Protein AF-A0A950PC75-F1 (afdb_monomer)

Secondary structure (DSSP, 8-state):
-PPPPPHHHHHHH--SSS--HHHHHTT-TTTTS-HHHHSPPPP-PPTT-S------SSPPPTT--GGGGTT-S-----SSHHHHHHHHHHHSTT--GGGSEEE-TTHHHHGGG--STT-GGG---GGGGGGSS-EEEP-

Sequence (139 aa):
MPEPIAIQDLVLNYDPELPQERFRSAGLAGALKSSSGRLPGSVPWPAGHGPVGAPLDREPAETDDLSRFEDYDAVLMTWTAAEAAALASLFTPGYLPSRWYDYRHNVEAYVPLVTGGLAPFNDKRADMARYYRSLGLYF

Solvent-accessible surface area (backbone atoms only — not comparable to full-atom values): 8729 Å² total; per-residue (Å²): 128,69,69,83,81,52,66,70,56,48,70,48,66,46,26,44,85,67,51,50,64,70,47,43,72,50,60,39,69,66,54,72,44,55,61,80,74,41,42,61,67,72,63,90,52,60,90,94,64,58,59,72,53,55,76,70,96,62,78,65,52,57,85,51,59,72,73,84,49,68,88,56,95,75,86,77,87,71,89,26,48,49,53,38,37,46,48,18,22,59,53,16,56,94,46,54,56,92,73,43,40,61,42,39,49,66,38,78,76,50,55,83,74,66,73,64,94,81,34,68,86,70,60,81,55,78,94,47,54,82,77,45,70,48,46,63,53,82,66

Radius of gyration: 16.74 Å; Cα contacts (8 Å, |Δi|>4): 150; chains: 1; bounding box: 48×34×41 Å

Structure (mmCIF, N/CA/C/O backbone):
data_AF-A0A950PC75-F1
#
_entry.id   AF-A0A950PC75-F1
#
loop_
_atom_site.group_PDB
_atom_site.id
_atom_site.type_symbol
_atom_site.label_atom_id
_atom_site.label_alt_id
_atom_site.label_comp_id
_atom_site.label_asym_id
_atom_site.label_entity_id
_atom_site.label_seq_id
_atom_site.pdbx_PDB_ins_code
_atom_site.Cartn_x
_atom_site.Cartn_y
_atom_site.Cartn_z
_atom_site.occupancy
_atom_site.B_iso_or_equiv
_atom_site.auth_seq_id
_atom_site.auth_comp_id
_atom_site.auth_asym_id
_atom_site.auth_atom_id
_atom_site.pdbx_PDB_model_num
ATOM 1 N N . MET A 1 1 ? -25.020 1.163 20.160 1.00 49.00 1 MET A N 1
ATOM 2 C CA . MET A 1 1 ? -23.719 0.658 20.645 1.00 49.00 1 MET A CA 1
ATOM 3 C C . MET A 1 1 ? -22.879 0.392 19.411 1.00 49.00 1 MET A C 1
ATOM 5 O O . MET A 1 1 ? -23.416 -0.267 18.528 1.00 49.00 1 MET A O 1
ATOM 9 N N . PRO A 1 2 ? -21.663 0.947 19.281 1.00 59.31 2 PRO A N 1
ATOM 10 C CA . PRO A 1 2 ? -20.779 0.570 18.182 1.00 59.31 2 PRO A CA 1
ATOM 11 C C . PRO A 1 2 ? -20.513 -0.938 18.251 1.00 59.31 2 PRO A C 1
ATOM 13 O O . PRO A 1 2 ? -20.353 -1.483 19.347 1.00 59.31 2 PRO A O 1
ATOM 16 N N . GLU A 1 3 ? -20.539 -1.615 17.103 1.00 66.81 3 GLU A N 1
ATOM 17 C CA . GLU A 1 3 ? -20.217 -3.040 17.059 1.00 66.81 3 GLU A CA 1
ATOM 18 C C . GLU A 1 3 ? -18.754 -3.263 17.477 1.00 66.81 3 GLU A C 1
ATOM 20 O O . GLU A 1 3 ? -17.888 -2.449 17.136 1.00 66.81 3 GLU A O 1
ATOM 25 N N . PRO A 1 4 ? -18.452 -4.337 18.228 1.00 76.38 4 PRO A N 1
ATOM 26 C CA . PRO A 1 4 ? -17.082 -4.639 18.608 1.00 76.38 4 PRO A CA 1
ATOM 27 C C . PRO A 1 4 ? -16.230 -4.916 17.366 1.00 76.38 4 PRO A C 1
ATOM 29 O O . PRO A 1 4 ? -16.590 -5.740 16.526 1.00 76.38 4 PRO A O 1
ATOM 32 N N . ILE A 1 5 ? -15.065 -4.274 17.276 1.00 83.75 5 ILE A N 1
ATOM 33 C CA . ILE A 1 5 ? -14.094 -4.556 16.216 1.00 83.75 5 ILE A CA 1
ATOM 34 C C . ILE A 1 5 ? -13.508 -5.953 16.442 1.00 83.75 5 ILE A C 1
ATOM 36 O O . ILE A 1 5 ? -12.895 -6.221 17.479 1.00 83.75 5 ILE A O 1
ATOM 40 N N . ALA A 1 6 ? -13.641 -6.834 15.452 1.00 87.19 6 ALA A N 1
ATOM 41 C CA . ALA A 1 6 ? -12.927 -8.103 15.448 1.00 87.19 6 ALA A CA 1
ATOM 42 C C . ALA A 1 6 ? -11.425 -7.850 15.240 1.00 87.19 6 ALA A C 1
ATOM 44 O O . ALA A 1 6 ? -11.020 -7.280 14.229 1.00 87.19 6 ALA A O 1
ATOM 45 N N . ILE A 1 7 ? -10.580 -8.303 16.172 1.00 87.44 7 ILE A N 1
ATOM 46 C CA . ILE A 1 7 ? -9.122 -8.081 16.107 1.00 87.44 7 ILE A CA 1
ATOM 47 C C . ILE A 1 7 ? -8.511 -8.650 14.819 1.00 87.44 7 ILE A C 1
ATOM 49 O O . ILE A 1 7 ? -7.609 -8.046 14.252 1.00 87.44 7 ILE A O 1
ATOM 53 N N . GLN A 1 8 ? -9.021 -9.779 14.326 1.00 83.50 8 GLN A N 1
ATOM 54 C CA . GLN A 1 8 ? -8.557 -10.376 13.070 1.00 83.50 8 GLN A CA 1
ATOM 55 C C . GLN A 1 8 ? -8.854 -9.470 11.863 1.00 83.50 8 GLN A C 1
ATOM 57 O O . GLN A 1 8 ? -7.980 -9.278 11.024 1.00 83.50 8 GLN A O 1
ATOM 62 N N . ASP A 1 9 ? -10.045 -8.858 11.808 1.00 82.88 9 ASP A N 1
ATOM 63 C CA . ASP A 1 9 ? -10.398 -7.879 10.767 1.00 82.88 9 ASP A CA 1
ATOM 64 C C . ASP A 1 9 ? -9.528 -6.625 10.883 1.00 82.88 9 ASP A C 1
ATOM 66 O O . ASP A 1 9 ? -9.054 -6.112 9.876 1.00 82.88 9 ASP A O 1
ATOM 70 N N . LEU A 1 10 ? -9.260 -6.164 12.109 1.00 88.25 10 LEU A N 1
ATOM 71 C CA . LEU A 1 10 ? -8.376 -5.025 12.345 1.00 88.25 10 LEU A CA 1
ATOM 72 C C . LEU A 1 10 ? -6.961 -5.283 11.814 1.00 88.25 10 LEU A C 1
ATOM 74 O O . LEU A 1 10 ? -6.423 -4.447 11.099 1.00 88.25 10 LEU A O 1
ATOM 78 N N . VAL A 1 11 ? -6.358 -6.422 12.163 1.00 84.38 11 VAL A N 1
ATOM 79 C CA . VAL A 1 11 ? -4.982 -6.757 11.761 1.00 84.38 11 VAL A CA 1
ATOM 80 C C . VAL A 1 11 ? -4.859 -6.873 10.246 1.00 84.38 11 VAL A C 1
ATOM 82 O O . VAL A 1 11 ? -3.890 -6.380 9.679 1.00 84.38 11 VAL A O 1
ATOM 85 N N . LEU A 1 12 ? -5.830 -7.511 9.593 1.00 81.56 12 LEU A N 1
ATOM 86 C CA . LEU A 1 12 ? -5.755 -7.776 8.159 1.00 81.56 12 LEU A CA 1
ATOM 87 C C . LEU A 1 12 ? -6.137 -6.560 7.316 1.00 81.56 12 LEU A C 1
ATOM 89 O O . LEU A 1 12 ? -5.493 -6.283 6.307 1.00 81.56 12 LEU A O 1
ATOM 93 N N . ASN A 1 13 ? -7.179 -5.837 7.725 1.00 82.31 13 ASN A N 1
ATOM 94 C CA . ASN A 1 13 ? -7.881 -4.930 6.826 1.00 82.31 13 ASN A CA 1
ATOM 95 C C . ASN A 1 13 ? -7.745 -3.457 7.205 1.00 82.31 13 ASN A C 1
ATOM 97 O O . ASN A 1 13 ? -8.205 -2.617 6.442 1.00 82.31 13 ASN A O 1
ATOM 101 N N . TYR A 1 14 ? -7.142 -3.101 8.340 1.00 89.12 14 TYR A N 1
ATOM 102 C CA . TYR A 1 14 ? -6.948 -1.692 8.680 1.00 89.12 14 TYR A CA 1
ATOM 103 C C . TYR A 1 14 ? -5.942 -1.011 7.751 1.00 89.12 14 TYR A C 1
ATOM 105 O O . TYR A 1 14 ? -4.761 -1.361 7.730 1.00 89.12 14 TYR A O 1
ATOM 113 N N . ASP A 1 15 ? -6.407 0.021 7.051 1.00 89.94 15 ASP A N 1
ATOM 114 C CA . ASP A 1 15 ? -5.573 0.891 6.229 1.00 89.94 15 ASP A CA 1
ATOM 115 C C . ASP A 1 15 ? -5.128 2.139 7.021 1.00 89.94 15 ASP A C 1
ATOM 117 O O . ASP A 1 15 ? -5.964 2.980 7.364 1.00 89.94 15 ASP A O 1
ATOM 121 N N . PRO A 1 16 ? -3.829 2.309 7.344 1.00 91.19 16 PRO A N 1
ATOM 122 C CA . PRO A 1 16 ? -3.355 3.502 8.048 1.00 91.19 16 PRO A CA 1
ATOM 123 C C . PRO A 1 16 ? -3.383 4.767 7.178 1.00 91.19 16 PRO A C 1
ATOM 125 O O . PRO A 1 16 ? -3.500 5.877 7.713 1.00 91.19 16 PRO A O 1
ATOM 128 N N . GLU A 1 17 ? -3.289 4.625 5.858 1.00 89.94 17 GLU A N 1
ATOM 129 C CA . GLU A 1 17 ? -3.340 5.727 4.904 1.00 89.94 17 GLU A CA 1
ATOM 130 C C . GLU A 1 17 ? -4.777 6.254 4.803 1.00 89.94 17 GLU A C 1
ATOM 132 O O . GLU A 1 17 ? -5.044 7.428 5.104 1.00 89.94 17 GLU A O 1
ATOM 137 N N . LEU A 1 18 ? -5.713 5.351 4.504 1.00 89.56 18 LEU A N 1
ATOM 138 C CA . LEU A 1 18 ? -7.140 5.615 4.307 1.00 89.56 18 LEU A CA 1
ATOM 139 C C . LEU A 1 18 ? -8.018 4.699 5.184 1.00 89.56 18 LEU A C 1
ATOM 141 O O . LEU A 1 18 ? -8.680 3.801 4.667 1.00 89.56 18 LEU A O 1
ATOM 145 N N . PRO A 1 19 ? -8.104 4.948 6.510 1.00 91.19 19 PRO A N 1
ATOM 146 C CA . PRO A 1 19 ? -8.899 4.104 7.397 1.00 91.19 19 PRO A CA 1
ATOM 147 C C . PRO A 1 19 ? -10.351 3.999 6.943 1.00 91.19 19 PRO A C 1
ATOM 149 O O . PRO A 1 19 ? -11.017 5.031 6.777 1.00 91.19 19 PRO A O 1
ATOM 152 N N . GLN A 1 20 ? -10.835 2.764 6.808 1.00 89.69 20 GLN A N 1
ATOM 153 C CA . GLN A 1 20 ? -12.207 2.465 6.415 1.00 89.69 20 GLN A CA 1
ATOM 154 C C . GLN A 1 20 ? -13.208 3.067 7.406 1.00 89.69 20 GLN A C 1
ATOM 156 O O . GLN A 1 20 ? -12.964 3.119 8.617 1.00 89.69 20 GLN A O 1
ATOM 161 N N . GLU A 1 21 ? -14.377 3.470 6.902 1.00 89.12 21 GLU A N 1
ATOM 162 C CA . GLU A 1 21 ? -15.399 4.148 7.709 1.00 89.12 21 GLU A CA 1
ATOM 163 C C . GLU A 1 21 ? -15.867 3.294 8.892 1.00 89.12 21 GLU A C 1
ATOM 165 O O . GLU A 1 21 ? -16.060 3.805 9.991 1.00 89.12 21 GLU A O 1
ATOM 170 N N . ARG A 1 22 ? -15.935 1.968 8.721 1.00 87.88 22 ARG A N 1
ATOM 171 C CA . ARG A 1 22 ? -16.292 1.043 9.806 1.00 87.88 22 ARG A CA 1
ATOM 172 C C . ARG A 1 22 ? -15.361 1.146 11.020 1.00 87.88 22 ARG A C 1
ATOM 174 O O . ARG A 1 22 ? -15.834 1.101 12.151 1.00 87.88 22 ARG A O 1
ATOM 181 N N . PHE A 1 23 ? -14.058 1.353 10.812 1.00 91.62 23 PHE A N 1
ATOM 182 C CA . PHE A 1 23 ? -13.104 1.520 11.913 1.00 91.62 23 PHE A CA 1
ATOM 183 C C . PHE A 1 23 ? -13.217 2.903 12.563 1.00 91.62 23 PHE A C 1
ATOM 185 O O . PHE A 1 23 ? -13.060 3.024 13.779 1.00 91.62 23 PHE A O 1
ATOM 192 N N . ARG A 1 24 ? -13.532 3.940 11.778 1.00 91.50 24 ARG A N 1
ATOM 193 C CA . ARG A 1 24 ? -13.777 5.303 12.282 1.00 91.50 24 ARG A CA 1
ATOM 194 C C . ARG A 1 24 ? -15.042 5.360 13.134 1.00 91.50 24 ARG A C 1
ATOM 196 O O . ARG A 1 24 ? -14.983 5.794 14.281 1.00 91.50 24 ARG A O 1
ATOM 203 N N . SER A 1 25 ? -16.150 4.860 12.595 1.00 90.94 25 SER A N 1
ATOM 204 C CA . SER A 1 25 ? -17.459 4.797 13.250 1.00 90.94 25 SER A CA 1
ATOM 205 C C . SER A 1 25 ? -17.446 3.938 14.521 1.00 90.94 25 SER A C 1
ATOM 207 O O . SER A 1 25 ? -18.138 4.253 15.487 1.00 90.94 25 SER A O 1
ATOM 209 N N . ALA A 1 26 ? -16.615 2.891 14.569 1.00 91.12 26 ALA A N 1
ATOM 210 C CA . ALA A 1 26 ? -16.397 2.090 15.776 1.00 91.12 26 ALA A CA 1
ATOM 211 C C . ALA A 1 26 ? -15.504 2.776 16.834 1.00 91.12 26 ALA A C 1
ATOM 213 O O . ALA A 1 26 ? -15.294 2.226 17.914 1.00 91.12 26 ALA A O 1
ATOM 214 N N . GLY A 1 27 ? -14.975 3.971 16.553 1.00 92.31 27 GLY A N 1
ATOM 215 C CA . GLY A 1 27 ? -14.157 4.736 17.492 1.00 92.31 27 GLY A CA 1
ATOM 216 C C . GLY A 1 27 ? -12.733 4.204 17.663 1.00 92.31 27 GLY A C 1
ATOM 217 O O . GLY A 1 27 ? -12.119 4.446 18.703 1.00 92.31 27 GLY A O 1
ATOM 218 N N . LEU A 1 28 ? -12.185 3.482 16.674 1.00 93.00 28 LEU A N 1
ATOM 219 C CA . LEU A 1 28 ? -10.805 3.000 16.733 1.00 93.00 28 LEU A CA 1
ATOM 220 C C . L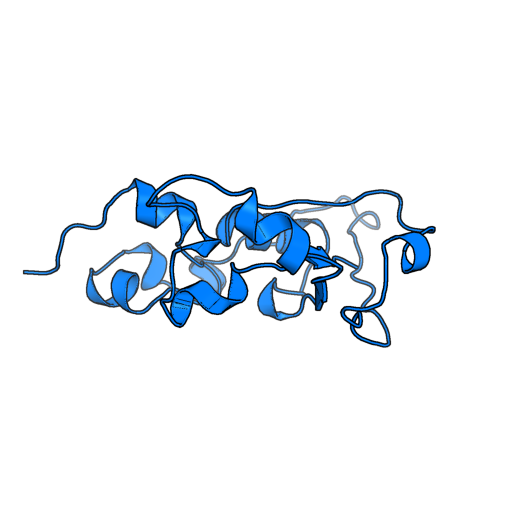EU A 1 28 ? -9.850 4.188 16.883 1.00 93.00 28 LEU A C 1
ATOM 222 O O . LEU A 1 28 ? -9.682 4.979 15.956 1.00 93.00 28 LEU A O 1
ATOM 226 N N . ALA A 1 29 ? -9.161 4.275 18.022 1.00 92.56 29 ALA A N 1
ATOM 227 C CA . ALA A 1 29 ? -8.278 5.400 18.332 1.00 92.56 29 ALA A CA 1
ATOM 228 C C . ALA A 1 29 ? -7.239 5.672 17.228 1.00 92.56 29 ALA A C 1
ATOM 230 O O . ALA A 1 29 ? -6.953 6.826 16.923 1.00 92.56 29 ALA A O 1
ATOM 231 N N . GLY A 1 30 ? -6.708 4.618 16.594 1.00 90.31 30 GLY A N 1
ATOM 232 C CA . GLY A 1 30 ? -5.801 4.732 15.449 1.00 90.31 30 GLY A CA 1
ATOM 233 C C . GLY A 1 30 ? -6.438 5.416 14.236 1.00 90.31 30 GLY A C 1
ATOM 234 O O . GLY A 1 30 ? -5.843 6.339 13.687 1.00 90.31 30 GLY A O 1
ATOM 235 N N . ALA A 1 31 ? -7.670 5.047 13.871 1.00 93.69 31 ALA A N 1
ATOM 236 C CA . ALA A 1 31 ? -8.377 5.609 12.717 1.00 93.69 31 ALA A CA 1
ATOM 237 C C . ALA A 1 31 ? -8.697 7.109 12.870 1.00 93.69 31 ALA A C 1
ATOM 239 O O . ALA A 1 31 ? -8.843 7.812 11.870 1.00 93.69 31 ALA A O 1
ATOM 240 N N . LEU A 1 32 ? -8.787 7.599 14.111 1.00 94.94 32 LEU A N 1
ATOM 241 C CA . LEU A 1 32 ? -9.130 8.988 14.437 1.00 94.94 32 LEU A CA 1
ATOM 242 C C . LEU A 1 32 ? -7.919 9.934 14.504 1.00 94.94 32 LEU A C 1
ATOM 244 O O . LEU A 1 32 ? -8.098 11.148 14.597 1.00 94.94 32 LEU A O 1
ATOM 248 N N . LYS A 1 33 ? -6.684 9.416 14.458 1.00 95.88 33 LYS A N 1
ATOM 249 C CA . LYS A 1 33 ? -5.467 10.249 14.426 1.00 95.88 33 LYS A CA 1
ATOM 250 C C . LYS A 1 33 ? -5.348 11.021 13.108 1.00 95.88 33 LYS A C 1
ATOM 252 O O . LYS A 1 33 ? -5.991 10.676 12.121 1.00 95.88 33 LYS A O 1
ATOM 257 N N . SER A 1 34 ? -4.475 12.031 13.057 1.00 94.50 34 SER A N 1
ATOM 258 C CA . SER A 1 34 ? -4.047 12.661 11.797 1.00 94.50 34 SER A CA 1
ATOM 259 C C . SER A 1 34 ? -3.341 11.654 10.879 1.00 94.50 34 SER A C 1
ATOM 261 O O . SER A 1 34 ? -2.851 10.631 11.349 1.00 94.50 34 SER A O 1
ATOM 263 N N . SER A 1 35 ? -3.222 11.960 9.581 1.00 90.81 35 SER A N 1
ATOM 264 C CA . SER A 1 35 ? -2.479 11.107 8.633 1.00 90.81 35 SER A CA 1
ATOM 265 C C . SER A 1 35 ? -1.050 10.807 9.117 1.00 90.81 35 SER A C 1
ATOM 267 O O . SER A 1 35 ? -0.661 9.649 9.233 1.00 90.81 35 SER A O 1
ATOM 269 N N . SER A 1 36 ? -0.320 11.840 9.554 1.00 89.75 36 SER A N 1
ATOM 270 C CA . SER A 1 36 ? 1.025 11.707 10.133 1.00 89.75 36 SER A CA 1
ATOM 271 C C . SER A 1 36 ? 1.083 10.892 11.429 1.00 89.75 36 SER A C 1
ATOM 273 O O . SER A 1 36 ? 2.125 10.339 11.751 1.00 89.75 36 SER A O 1
ATOM 275 N N . GLY A 1 37 ? -0.014 10.819 12.188 1.00 91.81 37 GLY A N 1
ATOM 276 C CA . GLY A 1 37 ? -0.099 10.017 13.409 1.00 91.81 37 GLY A CA 1
ATOM 277 C C . GLY A 1 37 ? -0.470 8.551 13.169 1.00 91.81 37 GLY A C 1
ATOM 278 O O . GLY A 1 37 ? -0.420 7.760 14.116 1.00 91.81 37 GLY A O 1
ATOM 279 N N . ARG A 1 38 ? -0.883 8.198 11.944 1.00 94.12 38 ARG A N 1
ATOM 280 C CA . ARG A 1 38 ? -1.230 6.829 11.525 1.00 94.12 38 ARG A CA 1
ATOM 281 C C . ARG A 1 38 ? -0.142 6.192 10.674 1.00 94.12 38 ARG A C 1
ATOM 283 O O . ARG A 1 38 ? 0.099 4.998 10.813 1.00 94.12 38 ARG A O 1
ATOM 290 N N . LEU A 1 39 ? 0.461 6.976 9.785 1.00 92.00 39 LEU A N 1
ATOM 291 C CA . LEU A 1 39 ? 1.474 6.499 8.859 1.00 92.00 39 LEU A CA 1
ATOM 292 C C . LEU A 1 39 ? 2.827 6.317 9.557 1.00 92.00 39 LEU A C 1
ATOM 294 O O . LEU A 1 39 ? 3.186 7.125 10.419 1.00 92.00 39 LEU A O 1
ATOM 298 N N . PRO A 1 40 ? 3.599 5.288 9.175 1.00 88.69 40 PRO A N 1
ATOM 299 C CA . PRO A 1 40 ? 4.977 5.141 9.619 1.00 88.69 40 PRO A CA 1
ATOM 300 C C . PRO A 1 40 ? 5.823 6.361 9.238 1.00 88.69 40 PRO A C 1
ATOM 302 O O . PRO A 1 40 ? 5.692 6.919 8.148 1.00 88.69 40 PRO A O 1
ATOM 305 N N . GLY A 1 41 ? 6.711 6.770 10.144 1.00 84.00 41 GLY A N 1
ATOM 306 C CA . GLY A 1 41 ? 7.726 7.777 9.841 1.00 84.00 41 GLY A CA 1
ATOM 307 C C . GLY A 1 41 ? 8.797 7.235 8.891 1.00 84.00 41 GLY A C 1
ATOM 308 O O . GLY A 1 41 ? 8.942 6.023 8.716 1.00 84.00 41 GLY A O 1
ATOM 309 N N . SER A 1 42 ? 9.576 8.142 8.300 1.00 77.50 42 SER A N 1
ATOM 310 C CA . SER A 1 42 ? 10.762 7.773 7.525 1.00 77.50 42 SER A CA 1
ATOM 311 C C . SER A 1 42 ? 11.799 7.098 8.420 1.00 77.50 42 SER A C 1
ATOM 313 O O . SER A 1 42 ? 12.106 7.600 9.506 1.00 77.50 42 SER A O 1
ATOM 315 N N . VAL A 1 43 ? 12.380 6.003 7.942 1.00 83.12 43 VAL A N 1
ATOM 316 C CA . VAL A 1 43 ? 13.490 5.338 8.631 1.00 83.12 43 VAL A CA 1
ATOM 317 C C . VAL A 1 43 ? 14.754 6.205 8.516 1.00 83.12 43 VAL A C 1
ATOM 319 O O . VAL A 1 43 ? 15.045 6.707 7.428 1.00 83.12 43 VAL A O 1
ATOM 322 N N . PRO A 1 44 ? 15.507 6.427 9.611 1.00 87.19 44 PRO A N 1
ATOM 323 C CA . PRO A 1 44 ? 16.731 7.218 9.568 1.00 87.19 44 PRO A CA 1
ATOM 324 C C 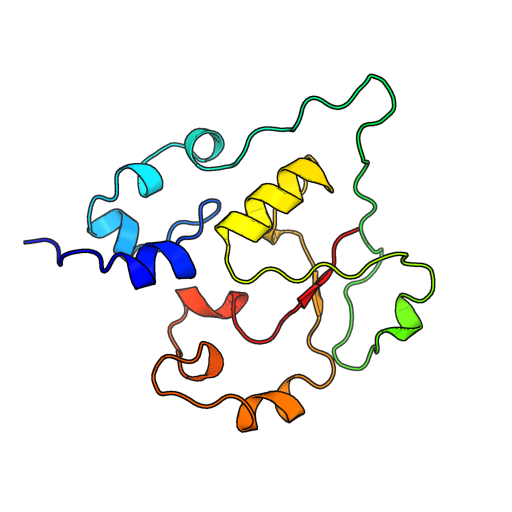. PRO A 1 44 ? 17.859 6.409 8.920 1.00 87.19 44 PRO A C 1
ATOM 326 O O . PRO A 1 44 ? 18.601 5.690 9.589 1.00 87.19 44 PRO A O 1
ATOM 329 N N . TRP A 1 45 ? 17.982 6.520 7.602 1.00 87.12 45 TRP A N 1
ATOM 330 C CA . TRP A 1 45 ? 19.080 5.918 6.854 1.00 87.12 45 TRP A CA 1
ATOM 331 C C . TRP A 1 45 ? 20.406 6.647 7.118 1.00 87.12 45 TRP A C 1
ATOM 333 O O . TRP A 1 45 ? 20.405 7.865 7.335 1.00 87.12 45 TRP A O 1
ATOM 343 N N . PRO A 1 46 ? 21.555 5.945 7.063 1.00 91.81 46 PRO A N 1
ATOM 344 C CA . PRO A 1 46 ? 22.855 6.601 7.031 1.00 91.81 46 PRO A CA 1
ATOM 345 C C . PRO A 1 46 ? 22.913 7.647 5.913 1.00 91.81 46 PRO A C 1
ATOM 347 O O . PRO A 1 46 ? 22.310 7.476 4.850 1.00 91.81 46 PRO A O 1
ATOM 350 N N . ALA A 1 47 ? 23.651 8.736 6.139 1.00 91.25 47 ALA A N 1
ATOM 351 C CA . ALA A 1 47 ? 23.765 9.817 5.164 1.00 91.25 47 ALA A CA 1
ATOM 352 C C . ALA A 1 47 ? 24.190 9.273 3.786 1.00 91.25 47 ALA A C 1
ATOM 354 O O . ALA A 1 47 ? 25.151 8.510 3.688 1.00 91.25 47 ALA A O 1
ATOM 355 N N . GLY A 1 48 ? 23.449 9.638 2.737 1.00 89.50 48 GLY A N 1
ATOM 356 C CA . GLY A 1 48 ? 23.694 9.181 1.363 1.00 89.50 48 GLY A CA 1
ATOM 357 C C . GLY A 1 48 ? 23.264 7.742 1.045 1.00 89.50 48 GLY A C 1
ATOM 358 O 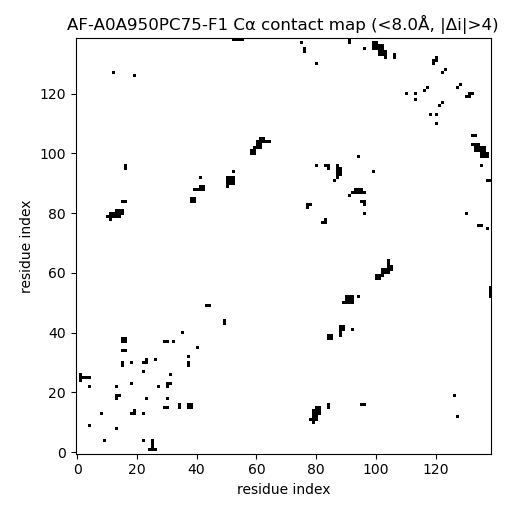O . GLY A 1 48 ? 23.479 7.308 -0.078 1.00 89.50 48 GLY A O 1
ATOM 359 N N . HIS A 1 49 ? 22.658 7.017 1.991 1.00 89.12 49 HIS A N 1
ATOM 360 C CA . HIS A 1 49 ? 22.228 5.618 1.818 1.00 89.12 49 HIS A CA 1
ATOM 361 C C . HIS A 1 49 ? 20.707 5.441 1.912 1.00 89.12 49 HIS A C 1
ATOM 363 O O . HIS A 1 49 ? 20.217 4.318 1.987 1.00 89.12 49 HIS A O 1
ATOM 369 N N . GLY A 1 50 ? 19.954 6.543 1.958 1.00 88.44 50 GLY A N 1
ATOM 370 C CA . GLY A 1 50 ? 18.500 6.487 1.874 1.00 88.44 50 GLY A CA 1
ATOM 371 C C . GLY A 1 50 ? 18.064 6.092 0.463 1.00 88.44 50 GLY A C 1
ATOM 372 O O . GLY A 1 50 ? 18.659 6.583 -0.499 1.00 88.44 50 GLY A O 1
ATOM 373 N N . PRO A 1 51 ? 17.043 5.237 0.318 1.00 87.81 51 PRO A N 1
ATOM 374 C CA . PRO A 1 51 ? 16.523 4.900 -0.990 1.00 87.81 51 PRO A CA 1
ATOM 375 C C . PRO A 1 51 ? 15.786 6.094 -1.595 1.00 87.81 51 PRO A C 1
ATOM 377 O O . PRO A 1 51 ? 15.280 6.977 -0.893 1.00 87.81 51 PRO A O 1
ATOM 380 N N . VAL A 1 52 ? 15.736 6.109 -2.921 1.00 82.38 52 VAL A N 1
ATOM 381 C CA . VAL A 1 52 ? 15.075 7.136 -3.721 1.00 82.38 52 VAL A CA 1
ATOM 382 C C . VAL A 1 52 ? 14.068 6.420 -4.602 1.00 82.38 52 VAL A C 1
ATOM 384 O O . VAL A 1 52 ? 14.465 5.558 -5.375 1.00 82.38 52 VAL A O 1
ATOM 387 N N . GLY A 1 53 ? 12.787 6.769 -4.479 1.00 77.12 53 GLY A N 1
ATOM 388 C CA . GLY A 1 53 ? 11.761 6.166 -5.327 1.00 77.12 53 GLY A CA 1
ATOM 389 C C . GLY A 1 53 ? 11.924 6.585 -6.789 1.00 77.12 53 GLY A C 1
ATOM 390 O O . GLY A 1 53 ? 12.121 7.775 -7.066 1.00 77.12 53 GLY A O 1
ATOM 391 N N . ALA A 1 54 ? 11.812 5.630 -7.707 1.00 80.88 54 ALA A N 1
ATOM 392 C CA . ALA A 1 54 ? 12.011 5.795 -9.146 1.00 80.88 54 ALA A CA 1
ATOM 393 C C . ALA A 1 54 ? 10.761 5.398 -9.972 1.00 80.88 54 ALA A C 1
ATOM 395 O O . ALA A 1 54 ? 10.795 4.392 -10.674 1.00 80.88 54 ALA A O 1
ATOM 396 N N . PRO A 1 55 ? 9.651 6.171 -9.923 1.00 81.19 55 PRO A N 1
ATOM 397 C CA . PRO A 1 55 ? 8.380 5.839 -10.590 1.00 81.19 55 PRO A CA 1
ATOM 398 C C . PRO A 1 55 ? 8.522 5.409 -12.038 1.00 81.19 55 PRO A C 1
ATOM 400 O O . PRO A 1 55 ? 9.244 6.031 -12.812 1.00 81.19 55 PRO A O 1
ATOM 403 N N . LEU A 1 56 ? 7.768 4.369 -12.403 1.00 83.31 56 LEU A N 1
ATOM 404 C CA . LEU A 1 56 ? 7.648 3.930 -13.785 1.00 83.31 56 LEU A CA 1
ATOM 405 C C . LEU A 1 56 ? 7.035 5.050 -14.630 1.00 83.31 56 LEU A C 1
ATOM 407 O O . LEU A 1 56 ? 5.993 5.610 -14.287 1.00 83.31 56 LEU A O 1
ATOM 411 N N . ASP A 1 57 ? 7.603 5.287 -15.809 1.00 86.12 57 ASP A N 1
ATOM 412 C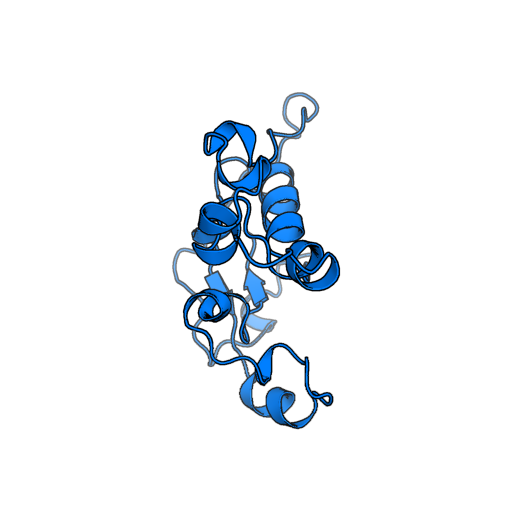 CA . ASP A 1 57 ? 7.039 6.243 -16.770 1.00 86.12 57 ASP A CA 1
ATOM 413 C C . ASP A 1 57 ? 5.617 5.859 -17.213 1.00 86.12 57 ASP A C 1
ATOM 415 O O . ASP A 1 57 ? 4.806 6.711 -17.583 1.00 86.12 57 ASP A O 1
ATOM 419 N N . ARG A 1 58 ? 5.303 4.557 -17.181 1.00 86.62 58 ARG A N 1
ATOM 420 C CA . ARG A 1 58 ? 3.994 4.007 -17.536 1.00 86.62 58 ARG A CA 1
ATOM 421 C C . ARG A 1 58 ? 3.602 2.871 -16.601 1.00 86.62 58 ARG A C 1
ATOM 423 O O . ARG A 1 58 ? 4.373 1.930 -16.404 1.00 86.62 58 ARG A O 1
ATOM 430 N N . GLU A 1 59 ? 2.357 2.909 -16.144 1.00 86.94 59 GLU A N 1
ATOM 431 C CA . GLU A 1 59 ? 1.724 1.832 -15.382 1.00 86.94 59 GLU A CA 1
ATOM 432 C C . GLU A 1 59 ? 1.799 0.467 -16.121 1.00 86.94 59 GLU A C 1
ATOM 434 O O . GLU A 1 59 ? 1.767 0.419 -17.363 1.00 86.94 59 GLU A O 1
ATOM 439 N N . PRO A 1 60 ? 1.943 -0.659 -15.398 1.00 87.44 60 PRO A N 1
ATOM 440 C CA . PRO A 1 60 ? 1.826 -2.004 -15.956 1.00 87.44 60 PRO A CA 1
ATOM 441 C C . PRO A 1 60 ? 0.455 -2.252 -16.580 1.00 87.44 60 PRO A C 1
ATOM 443 O O . PRO A 1 60 ? -0.577 -1.990 -15.971 1.00 87.44 60 PRO A O 1
ATOM 446 N N . ALA A 1 61 ? 0.437 -2.787 -17.798 1.00 88.94 61 ALA A N 1
ATOM 447 C CA . ALA A 1 61 ? -0.770 -3.373 -18.362 1.00 88.94 61 ALA A CA 1
ATOM 448 C C . ALA A 1 61 ? -0.984 -4.779 -17.784 1.00 88.94 61 ALA A C 1
ATOM 450 O O . ALA A 1 61 ? -0.032 -5.463 -17.422 1.00 88.94 61 ALA A O 1
ATOM 451 N N . GLU A 1 62 ? -2.225 -5.267 -17.778 1.00 88.06 62 GLU A N 1
ATOM 452 C CA . GLU A 1 62 ? -2.525 -6.636 -17.320 1.00 88.06 62 GLU A CA 1
ATOM 453 C C . GLU A 1 62 ? -1.865 -7.720 -18.193 1.00 88.06 62 GLU A C 1
ATOM 455 O O . GLU A 1 62 ? -1.685 -8.857 -17.763 1.00 88.06 62 GLU A O 1
ATOM 460 N N . THR A 1 63 ? -1.472 -7.375 -19.421 1.00 89.94 63 THR A N 1
ATOM 461 C CA . THR A 1 63 ? -0.735 -8.257 -20.334 1.00 89.94 63 THR A CA 1
ATOM 462 C C . THR A 1 63 ? 0.768 -8.289 -20.076 1.00 89.94 63 THR A C 1
ATOM 464 O O . THR A 1 63 ? 1.431 -9.161 -20.628 1.00 89.94 63 THR A O 1
ATOM 467 N N . ASP A 1 64 ? 1.308 -7.357 -19.288 1.00 89.69 64 ASP A N 1
ATOM 468 C CA . ASP A 1 64 ? 2.740 -7.315 -18.994 1.00 89.69 64 ASP A CA 1
ATOM 469 C C . ASP A 1 64 ? 3.071 -8.411 -17.982 1.00 89.69 64 ASP A C 1
ATOM 471 O O . ASP A 1 64 ? 2.487 -8.435 -16.903 1.00 89.69 64 ASP A O 1
ATOM 475 N N . ASP A 1 65 ? 3.991 -9.312 -18.323 1.00 89.62 65 ASP A N 1
ATOM 476 C CA . ASP A 1 65 ? 4.513 -10.297 -17.378 1.00 89.62 65 ASP A CA 1
ATOM 477 C C . ASP A 1 65 ? 5.755 -9.763 -16.633 1.00 89.62 65 ASP A C 1
ATOM 479 O O . ASP A 1 65 ? 6.216 -8.639 -16.861 1.00 89.62 65 ASP A O 1
ATOM 483 N N . LEU A 1 66 ? 6.315 -10.572 -15.727 1.00 85.06 66 LEU A N 1
ATOM 484 C CA . LEU A 1 66 ? 7.456 -10.158 -14.906 1.00 85.06 66 LEU A CA 1
ATOM 485 C C . LEU A 1 66 ? 8.752 -9.938 -15.705 1.00 85.06 66 LEU A C 1
ATOM 487 O O . LEU A 1 66 ? 9.650 -9.286 -15.182 1.00 85.06 66 LEU A O 1
ATOM 491 N N . SER A 1 67 ? 8.862 -10.407 -16.955 1.00 88.56 67 SER A N 1
ATOM 492 C CA . SER A 1 67 ? 10.038 -10.136 -17.801 1.00 88.56 67 SER A CA 1
ATOM 493 C C . SER A 1 67 ? 10.190 -8.652 -18.134 1.00 88.56 67 SER A C 1
ATOM 495 O O . SER A 1 67 ? 11.305 -8.182 -18.329 1.00 88.56 67 SER A O 1
ATOM 497 N N . ARG A 1 68 ? 9.099 -7.869 -18.090 1.00 88.06 68 ARG A N 1
ATOM 498 C CA . ARG A 1 68 ? 9.158 -6.398 -18.180 1.00 88.06 68 ARG A CA 1
ATOM 499 C C . ARG A 1 68 ? 10.014 -5.773 -17.064 1.00 88.06 68 ARG A C 1
ATOM 501 O O . ARG A 1 68 ? 10.485 -4.648 -17.219 1.00 88.06 68 ARG A O 1
ATOM 508 N N . PHE A 1 69 ? 10.190 -6.481 -15.951 1.00 85.12 69 PHE A N 1
ATOM 509 C CA . PHE A 1 69 ? 10.926 -6.041 -14.767 1.00 85.12 69 PHE A CA 1
ATOM 510 C C . PHE A 1 69 ? 12.195 -6.878 -14.549 1.00 85.12 69 PHE A C 1
ATOM 512 O O . PHE A 1 69 ? 12.607 -7.074 -13.411 1.00 85.12 69 PHE A O 1
ATOM 519 N N . GLU A 1 70 ? 12.813 -7.390 -15.618 1.00 87.19 70 GLU A N 1
ATOM 520 C CA . GLU A 1 70 ? 13.986 -8.276 -15.525 1.00 87.19 70 GLU A CA 1
ATOM 521 C C . GLU A 1 70 ? 15.199 -7.655 -14.812 1.00 87.19 70 GLU A C 1
ATOM 523 O O . GLU A 1 70 ? 15.973 -8.381 -14.193 1.00 87.19 70 GLU A O 1
ATOM 528 N N . ASP A 1 71 ? 15.324 -6.325 -14.831 1.00 85.88 71 ASP A N 1
ATOM 529 C CA . ASP A 1 71 ? 16.393 -5.586 -14.145 1.00 85.88 71 ASP A CA 1
ATOM 530 C C . ASP A 1 71 ? 16.132 -5.369 -12.639 1.00 85.88 71 ASP A C 1
ATOM 532 O O . ASP A 1 71 ? 16.937 -4.742 -11.952 1.00 85.88 71 ASP A O 1
ATOM 536 N N . TYR A 1 72 ? 15.001 -5.842 -12.105 1.00 84.81 72 TYR A N 1
ATOM 537 C CA . TYR A 1 72 ? 14.661 -5.691 -10.690 1.00 84.81 72 TYR A CA 1
ATOM 538 C C . TYR A 1 72 ? 15.259 -6.842 -9.874 1.00 84.81 72 TYR A C 1
ATOM 540 O O . TYR A 1 72 ? 15.022 -8.015 -10.156 1.00 84.81 72 TYR A O 1
ATOM 548 N N . ASP A 1 73 ? 15.966 -6.514 -8.791 1.00 84.56 73 ASP A N 1
ATOM 549 C CA . ASP A 1 73 ? 16.644 -7.513 -7.950 1.00 84.56 73 ASP A CA 1
ATOM 550 C C . ASP A 1 73 ? 15.695 -8.324 -7.051 1.00 84.56 73 ASP A C 1
ATOM 552 O O . ASP A 1 73 ? 16.039 -9.412 -6.580 1.00 84.56 73 ASP A O 1
ATOM 556 N N . ALA A 1 74 ? 14.514 -7.782 -6.742 1.00 80.81 74 ALA A N 1
ATOM 557 C CA . ALA A 1 74 ? 13.601 -8.373 -5.773 1.00 80.81 74 ALA A CA 1
ATOM 558 C C . ALA A 1 74 ? 12.133 -8.033 -6.049 1.00 80.81 74 ALA A C 1
ATOM 560 O O . ALA A 1 74 ? 11.791 -6.940 -6.495 1.00 80.81 74 ALA A O 1
ATOM 561 N N . VAL A 1 75 ? 11.255 -8.966 -5.673 1.00 76.38 75 VAL A N 1
ATOM 562 C CA . VAL A 1 75 ? 9.803 -8.765 -5.601 1.00 76.38 75 VAL A CA 1
ATOM 563 C C . VAL A 1 75 ? 9.391 -8.763 -4.136 1.00 76.38 75 VAL A C 1
ATOM 565 O O . VAL A 1 75 ? 9.717 -9.688 -3.390 1.00 76.38 75 VAL A O 1
ATOM 568 N N . LEU A 1 76 ? 8.648 -7.738 -3.724 1.00 73.44 76 LEU A N 1
ATOM 569 C CA . LEU A 1 76 ? 8.103 -7.638 -2.376 1.00 73.44 76 LEU A CA 1
ATOM 570 C C . LEU A 1 76 ? 6.608 -7.938 -2.393 1.00 73.44 76 LEU A C 1
ATOM 572 O O . LEU A 1 76 ? 5.840 -7.334 -3.137 1.00 73.44 76 LEU A O 1
ATOM 576 N N . MET A 1 77 ? 6.195 -8.867 -1.535 1.00 73.31 77 MET A N 1
ATOM 577 C CA . MET A 1 77 ? 4.801 -9.261 -1.363 1.00 73.31 77 MET A CA 1
ATOM 578 C C . MET A 1 77 ? 4.350 -8.898 0.052 1.00 73.31 77 MET A C 1
ATOM 580 O O . MET A 1 77 ? 4.941 -9.351 1.031 1.00 73.31 77 MET A O 1
ATOM 584 N N . THR A 1 78 ? 3.299 -8.087 0.151 1.00 77.06 78 THR A N 1
ATOM 585 C CA . THR A 1 78 ? 2.684 -7.664 1.418 1.00 77.06 78 THR A CA 1
ATOM 586 C C . THR A 1 78 ? 1.265 -8.191 1.519 1.00 77.06 78 THR A C 1
ATOM 588 O O . THR A 1 78 ? 0.567 -8.261 0.508 1.00 77.06 78 THR A O 1
ATOM 591 N N . TRP A 1 79 ? 0.818 -8.501 2.732 1.00 73.94 79 TRP A N 1
ATOM 592 C CA . TRP A 1 79 ? -0.514 -9.054 2.979 1.00 73.94 79 TRP A CA 1
ATOM 593 C C . TRP A 1 79 ? -1.481 -8.028 3.564 1.00 73.94 79 TRP A C 1
ATOM 595 O O . TRP A 1 79 ? -2.690 -8.183 3.416 1.00 73.94 79 TRP A O 1
ATOM 605 N N . THR A 1 80 ? -0.966 -6.976 4.206 1.00 81.19 80 THR A N 1
ATOM 606 C CA . THR A 1 80 ? -1.784 -5.932 4.837 1.00 81.19 80 THR A CA 1
ATOM 607 C C . THR A 1 80 ? -1.424 -4.532 4.348 1.00 81.19 80 THR A C 1
ATOM 609 O O . THR A 1 80 ? -0.291 -4.238 3.960 1.00 81.19 80 THR A O 1
ATOM 612 N N . ALA A 1 81 ? -2.391 -3.621 4.437 1.00 84.38 81 ALA A N 1
ATOM 613 C CA . ALA A 1 81 ? -2.187 -2.199 4.170 1.00 84.38 81 ALA A CA 1
ATOM 614 C C . ALA A 1 81 ? -1.130 -1.566 5.089 1.00 84.38 81 ALA A C 1
ATOM 616 O O . ALA A 1 81 ? -0.375 -0.685 4.680 1.00 84.38 81 ALA A O 1
ATOM 617 N N . ALA A 1 82 ? -1.078 -2.018 6.346 1.00 87.25 82 ALA A N 1
ATOM 618 C CA . ALA A 1 82 ? -0.115 -1.546 7.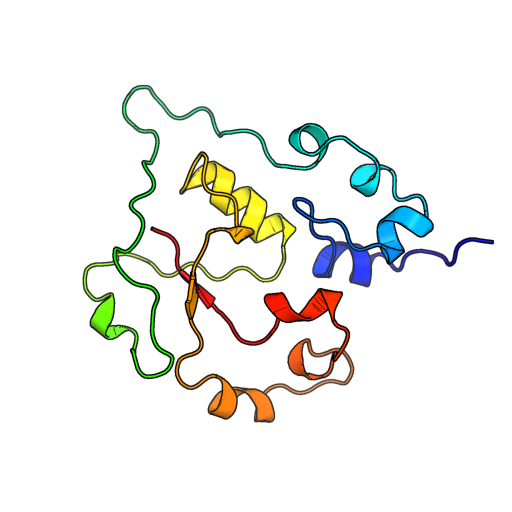327 1.00 87.25 82 ALA A CA 1
ATOM 619 C C . ALA A 1 82 ? 1.318 -1.981 6.985 1.00 87.25 82 ALA A C 1
ATOM 621 O O . ALA A 1 82 ? 2.235 -1.166 7.086 1.00 87.25 82 ALA A O 1
ATOM 622 N N . GLU A 1 83 ? 1.507 -3.223 6.527 1.00 86.31 83 GLU A N 1
ATOM 623 C CA . GLU A 1 83 ? 2.793 -3.692 5.994 1.00 86.31 83 GLU A CA 1
ATOM 624 C C . GLU A 1 83 ? 3.205 -2.879 4.769 1.00 86.31 83 GLU A C 1
ATOM 626 O O . GLU A 1 83 ? 4.325 -2.375 4.731 1.00 86.31 83 GLU A O 1
ATOM 631 N N . ALA A 1 84 ? 2.294 -2.673 3.812 1.00 86.25 84 ALA A N 1
ATOM 632 C CA . ALA A 1 84 ? 2.551 -1.838 2.642 1.00 86.25 84 ALA A CA 1
ATOM 633 C C . ALA A 1 84 ? 2.995 -0.421 3.050 1.00 86.25 84 ALA A C 1
ATOM 635 O O . ALA A 1 84 ? 4.022 0.067 2.589 1.00 86.25 84 ALA A O 1
ATOM 636 N N . ALA A 1 85 ? 2.291 0.228 3.980 1.00 88.31 85 ALA A N 1
ATOM 637 C CA . ALA A 1 85 ? 2.665 1.555 4.473 1.00 88.31 85 ALA A CA 1
ATOM 638 C C . ALA A 1 85 ? 4.038 1.583 5.171 1.00 88.31 85 ALA A C 1
ATOM 640 O O . ALA A 1 85 ? 4.769 2.565 5.038 1.00 88.31 85 ALA A O 1
ATOM 641 N N . ALA A 1 86 ? 4.405 0.525 5.898 1.00 89.19 86 ALA A N 1
ATOM 642 C CA . ALA A 1 86 ? 5.719 0.412 6.531 1.00 89.19 86 ALA A CA 1
ATOM 643 C C . ALA A 1 86 ? 6.838 0.211 5.503 1.00 89.19 86 ALA A C 1
ATOM 645 O O . ALA A 1 86 ? 7.879 0.859 5.589 1.00 89.19 86 ALA A O 1
ATOM 646 N N . LEU A 1 87 ? 6.619 -0.636 4.497 1.00 87.94 87 LEU A N 1
ATOM 647 C CA . LEU A 1 87 ? 7.587 -0.828 3.420 1.00 87.94 87 LEU A CA 1
ATOM 648 C C . LEU A 1 87 ? 7.722 0.423 2.547 1.00 87.94 87 LEU A C 1
ATOM 650 O O . LEU A 1 87 ? 8.835 0.768 2.164 1.00 87.94 87 LEU A O 1
ATOM 654 N N . ALA A 1 88 ? 6.630 1.152 2.308 1.00 86.00 88 ALA A N 1
ATOM 655 C CA . ALA A 1 88 ? 6.651 2.441 1.622 1.00 86.00 88 ALA A CA 1
ATOM 656 C C . ALA A 1 88 ? 7.558 3.455 2.329 1.00 86.00 88 ALA A C 1
ATOM 658 O O . ALA A 1 88 ? 8.351 4.139 1.685 1.00 86.00 88 ALA A O 1
ATOM 659 N N . SER A 1 89 ? 7.480 3.542 3.663 1.00 88.25 89 SER A N 1
ATOM 660 C CA . SER A 1 89 ? 8.315 4.478 4.425 1.00 88.25 89 SER A CA 1
ATOM 661 C C . SER A 1 89 ? 9.791 4.074 4.468 1.00 88.25 89 SER A C 1
ATOM 663 O O . SER A 1 89 ? 10.648 4.930 4.714 1.00 88.25 89 SER A O 1
ATOM 665 N N . LEU A 1 90 ? 10.083 2.792 4.225 1.00 87.88 90 LEU A N 1
ATOM 666 C CA . LEU A 1 90 ? 11.432 2.248 4.172 1.00 87.88 90 LEU A CA 1
ATOM 667 C C . LEU A 1 90 ? 12.056 2.392 2.781 1.00 87.88 90 LEU A C 1
ATOM 669 O O . LEU A 1 90 ? 13.143 2.953 2.698 1.00 87.88 90 LEU A O 1
ATOM 673 N N . PHE A 1 91 ? 11.393 1.889 1.734 1.00 85.25 91 PHE A N 1
ATOM 674 C CA . PHE A 1 91 ? 11.943 1.728 0.381 1.00 85.25 91 PHE A CA 1
ATOM 675 C C . PHE A 1 91 ? 11.624 2.879 -0.564 1.00 85.25 91 PHE A C 1
ATOM 677 O O . PHE A 1 91 ? 12.438 3.200 -1.419 1.00 85.25 91 PHE A O 1
ATOM 684 N N . THR A 1 92 ? 10.476 3.536 -0.399 1.00 82.75 92 THR A N 1
ATOM 685 C CA . THR A 1 92 ? 10.048 4.621 -1.291 1.00 82.75 92 THR A CA 1
ATOM 686 C C . THR A 1 92 ? 9.622 5.860 -0.493 1.00 82.75 92 THR A C 1
ATOM 688 O O . THR A 1 92 ? 8.458 6.273 -0.571 1.00 82.75 92 THR A O 1
ATOM 691 N N . PRO A 1 93 ? 10.515 6.478 0.313 1.00 84.06 93 PRO A N 1
ATOM 692 C CA . PRO A 1 93 ? 10.137 7.597 1.171 1.00 84.06 93 PRO A CA 1
ATOM 693 C C . PRO A 1 93 ? 9.450 8.722 0.381 1.00 84.06 93 PRO A C 1
ATOM 695 O O . PRO A 1 93 ? 9.967 9.203 -0.624 1.00 84.06 93 PRO A O 1
ATOM 698 N N . GLY A 1 94 ? 8.268 9.145 0.837 1.00 82.75 94 GLY A N 1
ATOM 699 C CA . GLY A 1 94 ? 7.446 10.161 0.161 1.00 82.75 94 GLY A CA 1
ATOM 700 C C . GLY A 1 94 ? 6.441 9.615 -0.865 1.00 82.75 94 GLY A C 1
ATOM 701 O O . GLY A 1 94 ? 5.548 10.355 -1.286 1.00 82.75 94 GLY A O 1
ATOM 702 N N . TYR A 1 95 ? 6.515 8.327 -1.206 1.00 85.31 95 TYR A N 1
ATOM 703 C CA . TYR A 1 95 ? 5.536 7.627 -2.037 1.00 85.31 95 TYR A CA 1
ATOM 704 C C . TYR A 1 95 ? 4.716 6.682 -1.168 1.00 85.31 95 TYR A C 1
ATOM 706 O O . TYR A 1 95 ? 5.178 5.617 -0.775 1.00 85.31 95 TYR A O 1
ATOM 714 N N . LEU A 1 96 ? 3.494 7.101 -0.837 1.00 85.94 96 LEU A N 1
ATOM 715 C CA . LEU A 1 96 ? 2.557 6.265 -0.091 1.00 85.94 96 LEU A CA 1
ATOM 716 C C . LEU A 1 96 ? 2.068 5.096 -0.952 1.00 85.94 96 LEU A C 1
ATOM 718 O O . LEU A 1 96 ? 2.051 5.234 -2.179 1.00 85.94 96 LEU A O 1
ATOM 722 N N . PRO A 1 97 ? 1.593 3.998 -0.334 1.00 85.19 97 PRO A N 1
ATOM 723 C CA . PRO A 1 97 ? 1.085 2.858 -1.078 1.00 85.19 97 PRO A CA 1
ATOM 724 C C . PRO A 1 97 ? 0.062 3.243 -2.151 1.00 85.19 97 PRO A C 1
ATOM 726 O O . PRO A 1 97 ? 0.073 2.647 -3.223 1.00 85.19 97 PRO A O 1
ATOM 729 N N . SER A 1 98 ? -0.837 4.206 -1.898 1.00 84.38 98 SER A N 1
ATOM 730 C CA . SER A 1 98 ? -1.853 4.635 -2.884 1.00 84.38 98 SER A CA 1
ATOM 731 C C . SER A 1 98 ? -1.289 5.156 -4.210 1.00 84.38 98 SER A C 1
ATOM 733 O O . SER A 1 98 ? -2.046 5.323 -5.162 1.00 84.38 98 SER A O 1
ATOM 735 N N . ARG A 1 99 ? 0.018 5.431 -4.272 1.00 84.25 99 ARG A N 1
ATOM 736 C CA . ARG A 1 99 ? 0.736 5.865 -5.476 1.00 84.25 99 ARG A CA 1
ATOM 737 C C . ARG A 1 99 ? 1.450 4.730 -6.204 1.00 84.25 99 ARG A C 1
ATOM 739 O O . ARG A 1 99 ? 2.077 4.990 -7.225 1.00 84.25 99 ARG A O 1
ATOM 746 N N . TRP A 1 100 ? 1.421 3.516 -5.665 1.00 82.88 100 TRP A N 1
ATOM 747 C CA . TRP A 1 100 ? 1.984 2.351 -6.336 1.00 82.88 100 TRP A CA 1
ATOM 748 C C . TRP A 1 100 ? 1.086 1.889 -7.471 1.00 82.88 100 TRP A C 1
ATOM 750 O O . TRP A 1 100 ? -0.112 2.171 -7.493 1.00 82.88 100 TRP A O 1
ATOM 760 N N . TYR A 1 101 ? 1.684 1.145 -8.393 1.00 83.00 101 TYR A N 1
ATOM 761 C CA . TYR A 1 101 ? 0.965 0.570 -9.515 1.00 83.00 101 TYR A CA 1
ATOM 762 C C . TYR A 1 101 ? 0.367 -0.779 -9.147 1.00 83.00 101 TYR A C 1
ATOM 764 O O . TYR A 1 101 ? 1.011 -1.588 -8.473 1.00 83.00 101 TYR A O 1
ATOM 772 N N . ASP A 1 102 ? -0.833 -1.036 -9.652 1.00 81.88 102 ASP A N 1
ATOM 773 C CA . ASP A 1 102 ? -1.450 -2.347 -9.557 1.00 81.88 102 ASP A CA 1
ATOM 774 C C . ASP A 1 102 ? -0.904 -3.266 -10.653 1.00 81.88 102 ASP A C 1
ATOM 776 O O . ASP A 1 102 ? -1.041 -2.994 -11.843 1.00 81.88 102 ASP A O 1
ATOM 780 N N . TYR A 1 103 ? -0.348 -4.409 -10.267 1.00 82.81 103 TYR A N 1
ATOM 781 C CA . TYR A 1 103 ? 0.057 -5.456 -11.198 1.00 82.81 103 TYR A CA 1
ATOM 782 C C . TYR A 1 103 ? -0.882 -6.658 -11.097 1.00 82.81 103 TYR A C 1
ATOM 784 O O . TYR A 1 103 ? -0.948 -7.323 -10.061 1.00 82.81 103 TYR A O 1
ATOM 792 N N . ARG A 1 104 ? -1.627 -6.921 -12.179 1.00 84.00 104 ARG A N 1
ATOM 793 C CA . ARG A 1 104 ? -2.717 -7.917 -12.224 1.00 84.00 104 ARG A CA 1
ATOM 794 C C . ARG A 1 104 ? -2.509 -9.039 -13.244 1.00 84.00 104 ARG A C 1
ATOM 796 O O . ARG A 1 104 ? -3.460 -9.743 -13.586 1.00 84.00 104 ARG A O 1
ATOM 803 N N . HIS A 1 105 ? -1.281 -9.227 -13.726 1.00 87.19 105 HIS A N 1
ATOM 804 C CA . HIS A 1 105 ? -0.995 -10.227 -14.750 1.00 87.19 105 HIS A CA 1
ATOM 805 C C . HIS A 1 105 ? -1.463 -11.627 -14.339 1.00 87.19 105 HIS A C 1
ATOM 807 O O . HIS A 1 105 ? -1.063 -12.150 -13.299 1.00 87.19 105 HIS A O 1
ATOM 813 N N . ASN A 1 106 ? -2.322 -12.231 -15.165 1.00 88.31 106 ASN A N 1
ATOM 814 C CA . ASN A 1 106 ? -2.897 -13.566 -14.971 1.00 88.31 106 ASN A CA 1
ATOM 815 C C . ASN A 1 106 ? -3.619 -13.811 -13.634 1.00 88.31 106 ASN A C 1
ATOM 817 O O . ASN A 1 106 ? -3.892 -14.965 -13.302 1.00 88.31 106 ASN A O 1
ATOM 821 N N . VAL A 1 107 ? -3.997 -12.778 -12.873 1.00 83.38 107 VAL A N 1
ATOM 822 C CA . VAL A 1 107 ? -4.594 -12.984 -11.542 1.00 83.38 107 VAL A CA 1
ATOM 823 C C . VAL A 1 107 ? -5.905 -13.777 -11.599 1.00 83.38 107 VAL A C 1
ATOM 825 O O . VAL A 1 107 ? -6.147 -14.616 -10.730 1.00 83.38 107 VAL A O 1
ATOM 828 N N . GLU A 1 108 ? -6.707 -13.611 -12.653 1.00 84.19 108 GLU A N 1
ATOM 829 C CA . GLU A 1 108 ? -7.939 -14.392 -12.854 1.00 84.19 108 GLU A CA 1
ATOM 830 C C . GLU A 1 108 ? -7.701 -15.911 -12.884 1.00 84.19 108 GLU A C 1
ATOM 832 O O . GLU A 1 108 ? -8.565 -16.669 -12.450 1.00 84.19 108 GLU A O 1
ATOM 837 N N . ALA A 1 109 ? -6.525 -16.377 -13.318 1.00 88.12 109 ALA A N 1
ATOM 838 C CA . ALA A 1 109 ? -6.189 -17.802 -13.301 1.00 88.12 109 ALA A CA 1
ATOM 839 C C . ALA A 1 109 ? -5.960 -18.341 -11.876 1.00 88.12 109 ALA A C 1
ATOM 841 O O . ALA A 1 109 ? -6.172 -19.527 -11.621 1.00 88.12 109 ALA A O 1
ATOM 842 N N . TYR A 1 110 ? -5.558 -17.479 -10.938 1.00 82.25 110 TYR A N 1
ATOM 843 C CA . TYR A 1 110 ? -5.278 -17.847 -9.546 1.00 82.25 110 TYR A CA 1
ATOM 844 C C . TYR A 1 110 ? -6.494 -17.705 -8.632 1.00 82.25 110 TYR A C 1
ATOM 846 O O . TYR A 1 110 ? -6.566 -18.370 -7.600 1.00 82.25 110 TYR A O 1
ATOM 854 N N . VAL A 1 111 ? -7.469 -16.872 -9.004 1.00 82.19 111 VAL A N 1
ATOM 855 C CA . VAL A 1 111 ? -8.687 -16.639 -8.214 1.00 82.19 111 VAL A CA 1
ATOM 856 C C . VAL A 1 111 ? -9.410 -17.943 -7.838 1.00 82.19 111 VAL A C 1
ATOM 858 O O . VAL A 1 111 ? -9.710 -18.106 -6.655 1.00 82.19 111 VAL A O 1
ATOM 861 N N . PRO A 1 112 ? -9.645 -18.905 -8.757 1.00 85.50 112 PRO A N 1
ATOM 862 C CA . PRO A 1 112 ? -10.303 -20.169 -8.417 1.00 85.50 112 PRO A CA 1
ATOM 863 C C . PRO A 1 112 ? -9.496 -21.078 -7.479 1.00 85.50 112 PRO A C 1
ATOM 865 O O . PRO A 1 112 ? -10.068 -21.993 -6.892 1.00 85.50 112 PRO A O 1
ATOM 868 N N . LEU A 1 113 ? -8.181 -20.862 -7.348 1.00 84.88 113 LEU A N 1
ATOM 869 C CA . LEU A 1 113 ? -7.301 -21.678 -6.502 1.00 84.88 113 LEU A CA 1
ATOM 870 C C . LEU A 1 113 ? -7.365 -21.273 -5.026 1.00 84.88 113 LEU A C 1
ATOM 872 O O . LEU A 1 113 ? -6.944 -22.030 -4.153 1.00 84.88 113 LEU A O 1
ATOM 876 N N . VAL A 1 114 ? -7.881 -20.080 -4.734 1.00 79.75 114 VAL A N 1
ATOM 877 C CA . VAL A 1 114 ? -7.993 -19.579 -3.369 1.00 79.75 114 VAL A CA 1
ATOM 878 C C . VAL A 1 114 ? -9.264 -20.111 -2.721 1.00 79.75 114 VAL A C 1
ATOM 880 O O . VAL A 1 114 ? -10.386 -19.790 -3.107 1.00 79.75 114 VAL A O 1
ATOM 883 N N . THR A 1 115 ? -9.076 -20.925 -1.687 1.00 80.06 115 THR A N 1
ATOM 884 C CA . THR A 1 115 ? -10.159 -21.577 -0.947 1.00 80.06 115 THR A CA 1
ATOM 885 C C . THR A 1 115 ? -10.401 -20.914 0.410 1.00 80.06 115 THR A C 1
ATOM 887 O O . THR A 1 115 ? -9.469 -20.408 1.029 1.00 80.06 115 THR A O 1
ATOM 890 N N . GLY A 1 116 ? -11.632 -20.996 0.924 1.00 81.00 116 GLY A N 1
ATOM 891 C CA . GLY A 1 116 ? -11.995 -20.549 2.275 1.00 81.00 116 GLY A CA 1
ATOM 892 C C . GLY A 1 116 ? -12.982 -19.379 2.282 1.00 81.00 116 GLY A C 1
ATOM 893 O O . GLY A 1 116 ? -12.863 -18.435 1.506 1.00 81.00 116 GLY A O 1
ATOM 894 N N . GLY A 1 117 ? -13.973 -19.428 3.177 1.00 78.44 117 GLY A N 1
ATOM 895 C CA . GLY A 1 117 ? -15.069 -18.445 3.207 1.00 78.44 117 GLY A CA 1
ATOM 896 C C . GLY A 1 117 ? -14.642 -17.011 3.542 1.00 78.44 117 GLY A C 1
ATOM 897 O O . GLY A 1 117 ? -15.336 -16.075 3.169 1.00 78.44 117 GLY A O 1
ATOM 898 N N . LEU A 1 118 ? -13.491 -16.842 4.202 1.00 72.88 118 LEU A N 1
ATOM 899 C CA . LEU A 1 118 ? -12.900 -15.541 4.545 1.00 72.88 118 LEU A CA 1
ATOM 900 C C . LEU A 1 118 ? -11.762 -15.132 3.602 1.00 72.88 118 LEU A C 1
ATOM 902 O O . LEU A 1 118 ? -11.039 -14.182 3.890 1.00 72.88 118 LEU A O 1
ATOM 906 N N . ALA A 1 119 ? -11.551 -15.870 2.510 1.00 74.69 119 ALA A N 1
ATOM 907 C CA . ALA A 1 119 ? -10.495 -15.528 1.578 1.00 74.69 119 ALA A CA 1
ATOM 908 C C . ALA A 1 119 ? -10.732 -14.133 0.971 1.00 74.69 119 ALA A C 1
ATOM 910 O O . ALA A 1 119 ? -11.876 -13.823 0.625 1.00 74.69 119 ALA A O 1
ATOM 911 N N . PRO A 1 120 ? -9.676 -13.322 0.764 1.00 69.44 120 PRO A N 1
ATOM 912 C CA . PRO A 1 120 ? -9.823 -11.952 0.281 1.00 69.44 120 PRO A CA 1
ATOM 913 C C . PRO A 1 120 ? -10.636 -11.867 -1.013 1.00 69.44 120 PRO A C 1
ATOM 915 O O . PRO A 1 120 ? -11.519 -11.032 -1.119 1.00 69.44 120 PRO A O 1
ATOM 918 N N . PHE A 1 121 ? -10.441 -12.788 -1.963 1.00 72.06 121 PHE A N 1
ATOM 919 C CA . PHE A 1 121 ? -11.171 -12.785 -3.239 1.00 72.06 121 PHE A CA 1
ATOM 920 C C . PHE A 1 121 ? -12.688 -13.010 -3.128 1.00 72.06 121 PHE A C 1
ATOM 922 O O . PHE A 1 121 ? -13.397 -12.775 -4.108 1.00 72.06 121 PHE A O 1
ATOM 929 N N . ASN A 1 122 ? -13.177 -13.475 -1.974 1.00 74.50 122 ASN A N 1
ATOM 930 C CA . ASN A 1 122 ? -14.602 -13.677 -1.706 1.00 74.50 122 ASN A CA 1
ATOM 931 C C . ASN A 1 122 ? -15.263 -12.454 -1.064 1.00 74.50 122 ASN A C 1
ATOM 933 O O . ASN A 1 122 ? -16.492 -12.353 -1.066 1.00 74.50 122 ASN A O 1
ATOM 937 N N . ASP A 1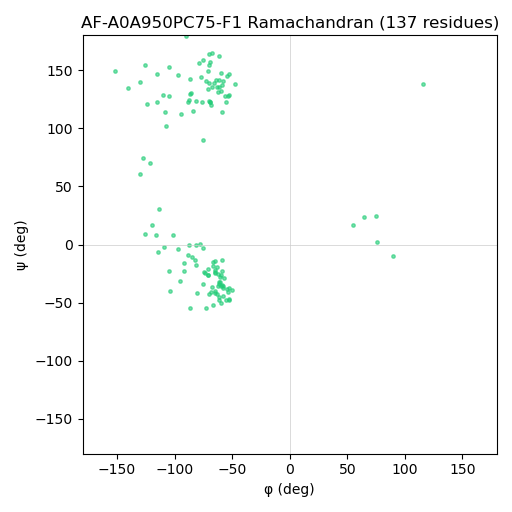 123 ? -14.473 -11.526 -0.530 1.00 74.06 123 ASP A N 1
ATOM 938 C CA . ASP A 1 123 ? -14.982 -10.244 -0.076 1.00 74.06 123 ASP A CA 1
ATOM 939 C C . ASP A 1 123 ? -15.323 -9.392 -1.312 1.00 74.06 123 ASP A C 1
ATOM 941 O O . ASP A 1 123 ? -14.623 -9.435 -2.321 1.00 74.06 123 ASP A O 1
ATOM 945 N N . LYS A 1 124 ? -16.428 -8.647 -1.265 1.00 75.25 124 LYS A N 1
ATOM 946 C CA . LYS A 1 124 ? -16.889 -7.774 -2.363 1.00 75.25 124 LYS A CA 1
ATOM 947 C C . LYS A 1 124 ? -17.125 -6.338 -1.907 1.00 75.25 124 LYS A C 1
ATOM 949 O O . LYS A 1 124 ? -17.731 -5.548 -2.633 1.00 75.25 124 LYS A O 1
ATOM 954 N N . ARG A 1 125 ? -16.729 -6.003 -0.678 1.00 77.12 125 ARG A N 1
ATOM 955 C CA . ARG A 1 125 ? -16.913 -4.659 -0.131 1.00 77.12 125 ARG A CA 1
ATOM 956 C C . ARG A 1 125 ? -16.056 -3.665 -0.915 1.00 77.12 125 ARG A C 1
ATOM 958 O O . ARG A 1 125 ? -14.910 -3.937 -1.256 1.00 77.12 125 ARG A O 1
ATOM 965 N N . ALA A 1 126 ? -16.613 -2.490 -1.197 1.00 73.25 126 ALA A N 1
ATOM 966 C CA . ALA A 1 126 ? -15.930 -1.463 -1.985 1.00 73.25 126 ALA A CA 1
ATOM 967 C C . ALA A 1 126 ? -14.616 -0.985 -1.337 1.00 73.25 126 ALA A C 1
ATOM 969 O O . ALA A 1 126 ? -13.656 -0.680 -2.036 1.00 73.25 126 ALA A O 1
ATOM 970 N N . ASP A 1 127 ? -14.548 -0.972 -0.005 1.00 70.69 127 ASP A N 1
ATOM 971 C CA . ASP A 1 127 ? -13.367 -0.562 0.763 1.00 70.69 127 ASP A CA 1
ATOM 972 C C . ASP A 1 127 ? -12.260 -1.631 0.829 1.00 70.69 127 ASP A C 1
ATOM 974 O O . ASP A 1 127 ? -11.205 -1.400 1.421 1.00 70.69 127 ASP A O 1
ATOM 978 N N . MET A 1 128 ? -12.486 -2.779 0.189 1.00 69.94 128 MET A N 1
ATOM 979 C CA . MET A 1 128 ? -11.533 -3.873 0.043 1.00 69.94 128 MET A CA 1
ATOM 980 C C . MET A 1 128 ? -11.009 -4.009 -1.401 1.00 69.94 128 MET A C 1
ATOM 982 O O . MET A 1 128 ? -10.113 -4.811 -1.655 1.00 69.94 128 MET A O 1
ATOM 986 N N . ALA A 1 129 ? -11.506 -3.175 -2.331 1.00 62.56 129 ALA A N 1
ATOM 987 C CA . ALA A 1 129 ? -11.225 -3.234 -3.770 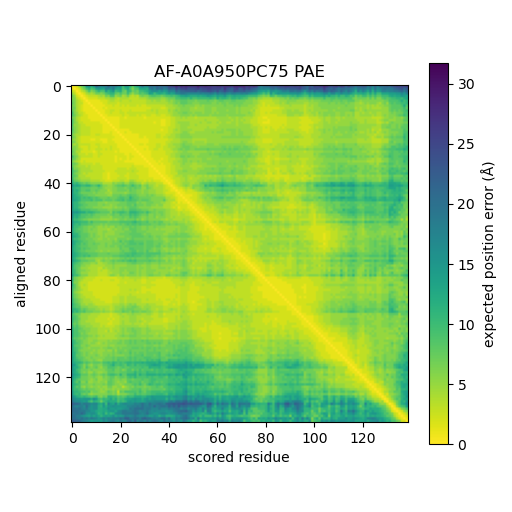1.00 62.56 129 ALA A CA 1
ATOM 988 C C . ALA A 1 129 ? -9.730 -3.215 -4.124 1.00 62.56 129 ALA A C 1
ATOM 990 O O . ALA A 1 129 ? -9.288 -3.926 -5.021 1.00 62.56 129 ALA A O 1
ATOM 991 N N . ARG A 1 130 ? -8.951 -2.421 -3.386 1.00 57.19 130 ARG A N 1
ATOM 992 C CA . ARG A 1 130 ? -7.505 -2.259 -3.575 1.00 57.19 130 ARG A CA 1
ATOM 993 C C . ARG A 1 130 ? -6.687 -3.461 -3.096 1.00 57.19 130 ARG A C 1
ATOM 995 O O . ARG A 1 130 ? -5.590 -3.685 -3.582 1.00 57.19 130 ARG A O 1
ATOM 1002 N N . TYR A 1 131 ? -7.224 -4.238 -2.159 1.00 60.00 131 TYR A N 1
ATOM 1003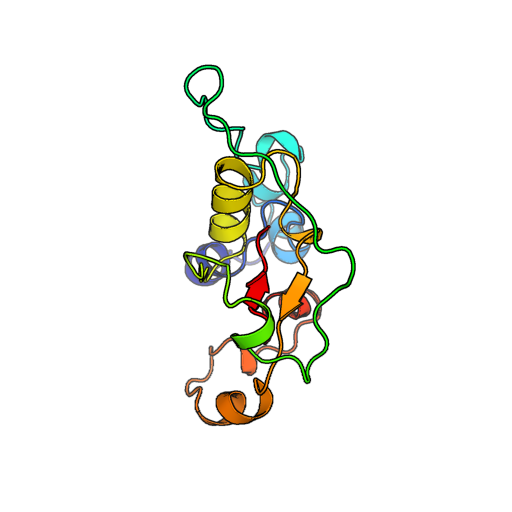 C CA . TYR A 1 131 ? -6.594 -5.459 -1.646 1.00 60.00 131 TYR A CA 1
ATOM 1004 C C . TYR A 1 131 ? -6.953 -6.683 -2.493 1.00 60.00 131 TYR A C 1
ATOM 1006 O O . TYR A 1 131 ? -6.511 -7.799 -2.217 1.00 60.00 131 TYR A O 1
ATOM 1014 N N . TYR A 1 132 ? -7.761 -6.487 -3.537 1.00 54.06 132 TYR A N 1
ATOM 1015 C CA . TYR A 1 132 ? -8.044 -7.520 -4.507 1.00 54.06 132 TYR A CA 1
ATOM 1016 C C . TYR A 1 132 ? -7.008 -7.495 -5.613 1.00 54.06 132 TYR A C 1
ATOM 1018 O O . TYR A 1 132 ? -6.911 -6.551 -6.395 1.00 54.06 132 TYR A O 1
ATOM 1026 N N . ARG A 1 133 ? -6.366 -8.652 -5.766 1.00 52.94 133 ARG A N 1
ATOM 1027 C CA . ARG A 1 133 ? -5.894 -9.110 -7.070 1.00 52.94 133 ARG A CA 1
ATOM 1028 C C . ARG A 1 133 ? -4.816 -8.225 -7.704 1.00 52.94 133 ARG A C 1
ATOM 1030 O O . ARG A 1 133 ? -4.674 -8.270 -8.918 1.00 52.94 133 ARG A O 1
ATOM 1037 N N . SER A 1 134 ? -4.063 -7.453 -6.922 1.00 52.78 134 SER A N 1
ATOM 1038 C CA . SER A 1 134 ? -2.894 -6.726 -7.414 1.00 52.78 134 SER A CA 1
ATOM 1039 C C . SER A 1 134 ? -1.667 -6.962 -6.537 1.00 52.78 134 SER A C 1
ATOM 1041 O O . SER A 1 134 ? -1.751 -7.029 -5.311 1.00 52.78 134 SER A O 1
ATOM 1043 N N . LEU A 1 135 ? -0.512 -7.110 -7.186 1.00 53.94 135 LEU A N 1
ATOM 1044 C CA . LEU A 1 135 ? 0.787 -6.877 -6.566 1.00 53.94 135 LEU A CA 1
ATOM 1045 C C . LEU A 1 135 ? 1.078 -5.380 -6.690 1.00 53.94 135 LEU A C 1
ATOM 1047 O O . LEU A 1 135 ? 0.940 -4.821 -7.776 1.00 53.94 135 LEU A O 1
ATOM 1051 N N . GLY A 1 136 ? 1.461 -4.728 -5.595 1.00 53.59 136 GLY A N 1
ATOM 1052 C CA . GLY A 1 136 ? 2.014 -3.380 -5.683 1.00 53.59 136 GLY A CA 1
ATOM 1053 C C . GLY A 1 136 ? 3.394 -3.463 -6.323 1.00 53.59 136 GLY A C 1
ATOM 1054 O O . GLY A 1 136 ? 4.239 -4.202 -5.820 1.00 53.59 136 GLY A O 1
ATOM 1055 N N . LEU A 1 137 ? 3.628 -2.744 -7.420 1.00 53.88 137 LEU A N 1
ATOM 1056 C CA . LEU A 1 137 ? 4.994 -2.550 -7.903 1.00 53.88 137 LEU A CA 1
ATOM 1057 C C . LEU A 1 137 ? 5.615 -1.340 -7.225 1.00 53.88 137 LEU A C 1
ATOM 1059 O O . LEU A 1 137 ? 5.082 -0.228 -7.268 1.00 53.88 137 LEU A O 1
ATOM 1063 N N . TYR A 1 138 ? 6.754 -1.616 -6.611 1.00 55.62 138 TYR A N 1
ATOM 1064 C CA . TYR A 1 138 ? 7.608 -0.672 -5.920 1.00 55.62 138 TYR A CA 1
ATOM 1065 C C . TYR A 1 138 ? 8.714 -0.261 -6.872 1.00 55.62 138 TYR A C 1
ATOM 1067 O O . TYR A 1 138 ? 9.165 -1.073 -7.681 1.00 55.62 138 TYR A O 1
ATOM 1075 N N . PHE A 1 139 ? 9.138 0.984 -6.762 1.00 54.41 139 PHE A N 1
ATOM 1076 C CA . PHE A 1 139 ? 10.078 1.591 -7.679 1.00 54.41 139 PHE A CA 1
ATOM 1077 C C . PHE A 1 139 ? 10.892 2.660 -6.959 1.00 54.41 139 PHE A C 1
ATOM 1079 O O . PHE A 1 139 ? 10.341 3.337 -6.058 1.00 54.41 139 PHE A O 1
#

Mean predicted aligned error: 6.28 Å

Foldseek 3Di:
DQDDDDVVCCVQEAALQQGDVSCVSSVPVSNPDDSVSSFDAADDDDPPPAAAFDDDPDADDLQDDCVVVVVDP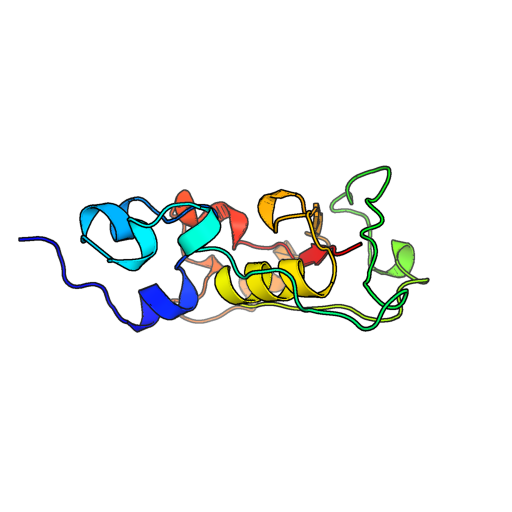DADDDRHNNVQRVVCSRHHNPQHLVNFHWHQHPQVVCLVVDDDCPTLSNDDDPSSVVSPRGRTDTD

pLDDT: mean 82.06, std 10.37, range [49.0, 95.88]